Protein AF-A0A0D0DB02-F1 (afdb_monomer_lite)

InterPro domains:
  IPR010686 Oil body-associated protein-like [PF06884] (28-67)
  IPR010686 Oil body-associated protein-like [PTHR31360] (11-66)

pLDDT: mean 86.03, std 9.15, range [61.44, 95.12]

Sequence (73 aa):
MDSETKHQVYREGSTAYNTACAATTSFIPVNRIHQHLCGFHIYAHDHTRHIEAHHFCSHRTPDFHQVDCNARL

Organism: NCBI:txid930991

Structure (mmCIF, N/CA/C/O backbone):
data_AF-A0A0D0DB02-F1
#
_entry.id   AF-A0A0D0DB02-F1
#
loop_
_atom_site.group_PDB
_atom_site.id
_atom_site.type_symbol
_atom_site.label_atom_id
_atom_site.label_alt_id
_atom_site.label_comp_id
_atom_site.label_asym_id
_atom_site.label_entity_id
_atom_site.label_seq_id
_atom_site.pdbx_PDB_ins_code
_atom_site.Cartn_x
_atom_site.Cartn_y
_atom_site.Cartn_z
_atom_site.occupancy
_atom_site.B_iso_or_equiv
_atom_site.auth_seq_id
_atom_site.auth_comp_id
_atom_site.auth_asym_id
_atom_site.auth_atom_id
_atom_site.pdbx_PDB_model_num
ATOM 1 N N . MET A 1 1 ? 36.139 -4.366 11.155 1.00 61.44 1 MET A N 1
ATOM 2 C CA . MET A 1 1 ? 34.995 -3.502 10.794 1.00 61.44 1 MET A CA 1
ATOM 3 C C . MET A 1 1 ? 34.448 -2.907 12.072 1.00 61.44 1 MET A C 1
ATOM 5 O O . MET A 1 1 ? 34.061 -3.676 12.949 1.00 61.44 1 MET A O 1
ATOM 9 N N . ASP A 1 2 ? 34.507 -1.585 12.202 1.00 80.81 2 ASP A N 1
ATOM 10 C CA . ASP A 1 2 ? 34.056 -0.867 13.395 1.00 80.81 2 ASP A CA 1
ATOM 11 C C . ASP A 1 2 ? 32.506 -0.827 13.479 1.00 80.81 2 ASP A C 1
ATOM 13 O O . ASP A 1 2 ? 31.801 -1.149 12.517 1.00 80.81 2 ASP A O 1
ATOM 17 N N . SER A 1 3 ? 31.969 -0.523 14.661 1.00 78.81 3 SER A N 1
ATOM 18 C CA . SER A 1 3 ? 30.528 -0.462 14.944 1.00 78.81 3 SER A CA 1
ATOM 19 C C . SER A 1 3 ? 29.781 0.630 14.176 1.00 78.81 3 SER A C 1
ATOM 21 O O . SER A 1 3 ? 28.620 0.427 13.825 1.00 78.81 3 SER A O 1
ATOM 23 N N . GLU A 1 4 ? 30.430 1.755 13.895 1.00 73.81 4 GLU A N 1
ATOM 24 C CA . GLU A 1 4 ? 29.870 2.882 13.151 1.00 73.81 4 GLU A CA 1
ATOM 25 C C . GLU A 1 4 ? 29.643 2.495 11.686 1.00 73.81 4 GLU A C 1
ATOM 27 O O . GLU A 1 4 ? 28.539 2.653 11.162 1.00 73.81 4 GLU A O 1
ATOM 32 N N . THR A 1 5 ? 30.620 1.805 11.088 1.00 73.19 5 THR A N 1
ATOM 33 C CA . THR A 1 5 ? 30.500 1.206 9.750 1.00 73.19 5 THR A CA 1
ATOM 34 C C . THR A 1 5 ? 29.314 0.233 9.658 1.00 73.19 5 THR A C 1
ATOM 36 O O . THR A 1 5 ? 28.574 0.235 8.675 1.00 73.19 5 THR A O 1
ATOM 39 N N . LYS A 1 6 ? 29.081 -0.599 10.686 1.00 69.31 6 LYS A N 1
ATOM 40 C CA . LYS A 1 6 ? 27.918 -1.512 10.716 1.00 69.31 6 LYS A CA 1
ATOM 41 C C . LYS A 1 6 ? 26.602 -0.740 10.752 1.00 69.31 6 LYS A C 1
ATOM 43 O O . LYS A 1 6 ? 25.648 -1.121 10.081 1.00 69.31 6 LYS A O 1
ATOM 48 N N . HIS A 1 7 ? 26.546 0.332 11.534 1.00 66.31 7 HIS A N 1
ATOM 49 C CA . HIS A 1 7 ? 25.339 1.131 11.702 1.00 66.31 7 HIS A CA 1
ATOM 50 C C . HIS A 1 7 ? 24.997 1.929 10.436 1.00 66.31 7 HIS A C 1
ATOM 52 O O . HIS A 1 7 ? 23.821 2.059 10.098 1.00 66.31 7 HIS A O 1
ATOM 58 N N . GLN A 1 8 ? 26.012 2.387 9.699 1.00 67.19 8 GLN A N 1
ATOM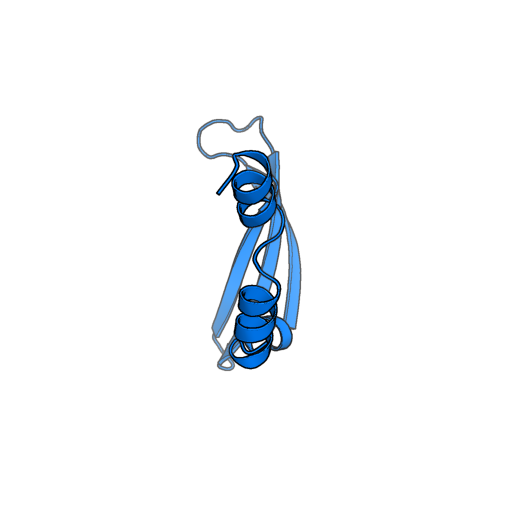 59 C CA . GLN A 1 8 ? 25.837 3.024 8.397 1.00 67.19 8 GLN A CA 1
ATOM 60 C C . GLN A 1 8 ? 25.284 2.043 7.358 1.00 67.19 8 GLN A C 1
ATOM 62 O O . GLN A 1 8 ? 24.305 2.364 6.704 1.00 67.19 8 GLN A O 1
ATOM 67 N N . VAL A 1 9 ? 25.801 0.811 7.283 1.00 66.50 9 VAL A N 1
ATOM 68 C CA . VAL A 1 9 ? 25.278 -0.232 6.372 1.00 66.50 9 VAL A CA 1
ATOM 69 C C . VAL A 1 9 ? 23.813 -0.597 6.662 1.00 66.50 9 VAL A C 1
ATOM 71 O O . VAL A 1 9 ? 23.067 -0.928 5.742 1.00 66.50 9 VAL A O 1
ATOM 74 N N . TYR A 1 10 ? 23.389 -0.546 7.929 1.00 64.38 10 TYR A N 1
ATOM 75 C CA . TYR A 1 10 ? 21.996 -0.801 8.321 1.00 64.38 10 TYR A CA 1
ATOM 76 C C . TYR A 1 10 ? 21.059 0.387 8.062 1.00 64.38 10 TYR A C 1
ATOM 78 O O . TYR A 1 10 ? 19.875 0.180 7.807 1.00 64.38 10 TYR A O 1
ATOM 86 N N . ARG A 1 11 ? 21.561 1.622 8.169 1.00 61.78 11 ARG A N 1
ATOM 87 C CA . ARG A 1 11 ? 20.769 2.854 8.017 1.00 61.78 11 ARG A CA 1
ATOM 88 C C . ARG A 1 11 ? 20.690 3.316 6.562 1.00 61.78 11 ARG A C 1
ATOM 90 O O . ARG A 1 11 ? 19.644 3.764 6.107 1.00 61.78 11 ARG A O 1
ATOM 97 N N . GLU A 1 12 ? 21.793 3.178 5.845 1.00 67.44 12 GLU A N 1
ATOM 98 C CA . GLU A 1 12 ? 21.978 3.499 4.439 1.00 67.44 12 GLU A CA 1
ATOM 99 C C . GLU A 1 12 ? 22.271 2.170 3.742 1.00 67.44 12 GLU A C 1
ATOM 101 O O . GLU A 1 12 ? 23.409 1.697 3.716 1.00 67.44 12 GLU A O 1
ATOM 106 N N . GLY A 1 13 ? 21.224 1.513 3.230 1.00 68.00 13 GLY A N 1
ATOM 107 C CA . GLY A 1 13 ? 21.404 0.304 2.427 1.00 68.00 13 GLY A CA 1
ATOM 108 C C . GLY A 1 13 ? 22.482 0.552 1.368 1.00 68.00 13 GLY A C 1
ATOM 109 O O . GLY A 1 13 ? 22.471 1.598 0.720 1.00 68.00 13 GLY A O 1
ATOM 110 N N . SER A 1 14 ? 23.443 -0.371 1.242 1.00 80.56 14 SER A N 1
ATOM 111 C CA . SER A 1 14 ? 24.625 -0.208 0.381 1.00 80.56 14 SER A CA 1
ATOM 112 C C . SER A 1 14 ? 24.258 0.364 -0.993 1.00 80.56 14 SER A C 1
ATOM 114 O O . SER A 1 14 ? 23.339 -0.130 -1.646 1.00 80.56 14 SER A O 1
ATOM 116 N N . THR A 1 15 ? 25.000 1.361 -1.483 1.00 83.88 1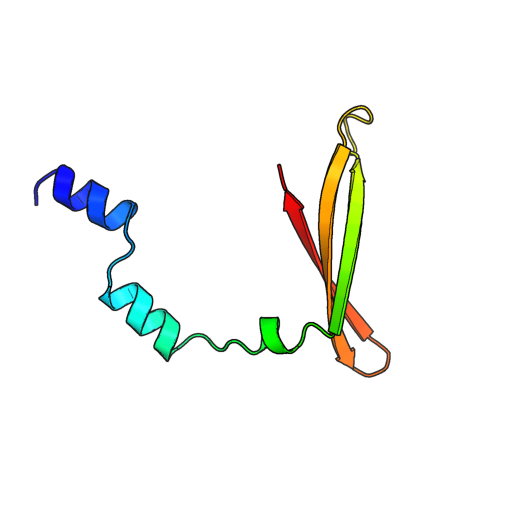5 THR A N 1
ATOM 117 C CA . THR A 1 15 ? 24.800 1.938 -2.825 1.00 83.88 15 THR A CA 1
ATOM 118 C C . THR A 1 15 ? 24.768 0.860 -3.909 1.00 83.88 15 THR A C 1
ATOM 120 O O . THR A 1 15 ? 23.970 0.940 -4.842 1.00 83.88 15 THR A O 1
ATOM 123 N N . ALA A 1 16 ? 25.582 -0.190 -3.757 1.00 84.75 16 ALA A N 1
ATOM 124 C CA . ALA A 1 16 ? 25.576 -1.338 -4.655 1.00 84.75 16 ALA A CA 1
ATOM 125 C C . ALA A 1 16 ? 24.253 -2.120 -4.590 1.00 84.75 16 ALA A C 1
ATOM 127 O O . ALA A 1 16 ? 23.735 -2.511 -5.630 1.00 84.75 16 ALA A O 1
ATOM 128 N N . TYR A 1 17 ? 23.677 -2.298 -3.396 1.00 84.31 17 TYR A N 1
ATOM 129 C CA . TYR A 1 17 ? 22.368 -2.930 -3.209 1.00 84.31 17 TYR A CA 1
ATOM 130 C C . TYR A 1 17 ? 21.247 -2.101 -3.845 1.00 84.31 17 TYR A C 1
ATOM 132 O O . TYR A 1 17 ? 20.479 -2.633 -4.639 1.00 84.31 17 TYR A O 1
ATOM 140 N N . ASN A 1 18 ? 21.199 -0.791 -3.585 1.00 85.38 18 ASN A N 1
ATOM 141 C CA . ASN A 1 18 ? 20.181 0.084 -4.178 1.00 85.38 18 ASN A CA 1
ATOM 142 C C . ASN A 1 18 ? 20.292 0.133 -5.708 1.00 85.38 18 ASN A C 1
ATOM 144 O O . ASN A 1 18 ? 19.278 0.082 -6.399 1.00 85.38 18 ASN A O 1
ATOM 148 N N . THR A 1 19 ? 21.517 0.168 -6.243 1.00 86.81 19 THR A N 1
ATOM 149 C CA . THR A 1 19 ? 21.769 0.133 -7.693 1.00 86.81 19 THR A CA 1
ATOM 150 C C . THR A 1 19 ? 21.360 -1.208 -8.297 1.00 86.81 19 THR A C 1
ATOM 152 O O . THR A 1 19 ? 20.704 -1.237 -9.335 1.00 86.81 19 THR A O 1
ATOM 155 N N . ALA A 1 20 ? 21.695 -2.323 -7.639 1.00 87.69 20 ALA A N 1
ATOM 156 C CA . ALA A 1 20 ? 21.287 -3.654 -8.075 1.00 87.69 20 ALA A CA 1
ATOM 157 C C . ALA A 1 20 ? 19.761 -3.811 -8.048 1.00 87.69 20 ALA A C 1
ATOM 159 O O . ALA A 1 20 ? 19.185 -4.320 -9.007 1.00 87.69 20 ALA A O 1
ATOM 160 N N . CYS A 1 21 ? 19.089 -3.325 -7.000 1.00 84.94 21 CYS A N 1
ATOM 161 C CA . CYS A 1 21 ? 17.632 -3.281 -6.943 1.00 84.94 21 CYS A CA 1
ATOM 162 C C . CYS A 1 21 ? 17.068 -2.426 -8.076 1.00 84.94 21 CYS A C 1
ATOM 164 O O . CYS A 1 21 ? 16.261 -2.933 -8.836 1.00 84.94 21 CYS A O 1
ATOM 166 N N . ALA A 1 22 ? 17.533 -1.191 -8.269 1.00 83.69 22 ALA A N 1
ATOM 167 C CA . ALA A 1 22 ? 17.046 -0.325 -9.345 1.00 83.69 22 ALA A CA 1
ATOM 168 C C . ALA A 1 22 ? 17.248 -0.933 -10.748 1.00 83.69 22 ALA A C 1
ATOM 170 O O . ALA A 1 22 ? 16.421 -0.729 -11.633 1.00 83.69 22 ALA A O 1
ATOM 171 N N . ALA A 1 23 ? 18.324 -1.698 -10.949 1.00 88.00 23 ALA A N 1
ATOM 172 C CA . ALA A 1 23 ? 18.596 -2.389 -12.206 1.00 88.00 23 ALA A CA 1
ATOM 173 C C . ALA A 1 23 ? 17.740 -3.653 -12.420 1.00 88.00 23 ALA A C 1
ATOM 175 O O . ALA A 1 23 ? 17.598 -4.095 -13.558 1.00 88.00 23 ALA A O 1
ATOM 176 N N . THR A 1 24 ? 17.194 -4.259 -11.357 1.00 87.31 24 THR A N 1
ATOM 177 C CA . THR A 1 24 ? 16.518 -5.573 -11.421 1.00 87.31 24 THR A CA 1
ATOM 178 C C . THR A 1 24 ? 15.035 -5.538 -11.063 1.00 87.31 24 THR A C 1
ATOM 180 O O . THR A 1 24 ? 14.283 -6.406 -11.508 1.00 87.31 24 THR A O 1
ATOM 183 N N . THR A 1 25 ? 14.576 -4.558 -10.286 1.00 86.44 25 THR A N 1
ATOM 184 C CA . THR A 1 25 ? 13.174 -4.433 -9.894 1.00 86.44 25 THR A CA 1
ATOM 185 C C . THR A 1 25 ? 12.415 -3.605 -10.925 1.00 86.44 25 THR A C 1
ATOM 187 O O . THR A 1 25 ? 12.785 -2.493 -11.289 1.00 86.44 25 THR A O 1
ATOM 190 N N . SER A 1 26 ? 11.317 -4.160 -11.433 1.00 85.38 26 SER A N 1
ATOM 191 C CA . SER A 1 26 ? 10.446 -3.438 -12.359 1.00 85.38 26 SER A CA 1
ATOM 192 C C . SER A 1 26 ? 9.453 -2.555 -11.598 1.00 85.38 26 SER A C 1
ATOM 194 O O . SER A 1 26 ? 8.830 -3.020 -10.643 1.00 85.38 26 SER A O 1
ATOM 196 N N . PHE A 1 27 ? 9.177 -1.351 -12.102 1.00 85.31 27 PHE A N 1
ATOM 197 C CA . PHE A 1 27 ? 8.093 -0.485 -11.607 1.00 85.31 27 PHE A CA 1
ATOM 198 C C . PHE A 1 27 ? 6.697 -0.883 -12.124 1.00 85.31 27 PHE A C 1
ATOM 200 O O . PHE A 1 27 ? 5.737 -0.127 -11.990 1.00 85.31 27 PHE A O 1
ATOM 207 N N . ILE A 1 28 ? 6.558 -2.079 -12.710 1.00 86.25 28 ILE A N 1
ATOM 208 C CA . ILE A 1 28 ? 5.296 -2.586 -13.269 1.00 86.25 28 ILE A CA 1
ATOM 209 C C . ILE A 1 28 ? 4.132 -2.525 -12.263 1.00 86.25 28 ILE A C 1
ATOM 211 O O . ILE A 1 28 ? 3.056 -2.094 -12.676 1.00 86.25 28 ILE A O 1
ATOM 215 N N . PRO A 1 29 ? 4.285 -2.912 -10.978 1.00 84.81 29 PRO A N 1
ATOM 216 C CA . PRO A 1 29 ? 3.176 -2.853 -10.024 1.00 84.81 29 PRO A CA 1
ATOM 217 C C . PRO A 1 29 ? 2.661 -1.426 -9.815 1.00 84.81 29 PRO A C 1
ATOM 219 O O . PRO A 1 29 ? 1.457 -1.200 -9.863 1.00 84.81 29 PRO A O 1
ATOM 222 N N . VAL A 1 30 ? 3.576 -0.461 -9.673 1.00 87.62 30 VAL A N 1
ATOM 223 C CA . VAL A 1 30 ? 3.245 0.957 -9.470 1.00 87.62 30 VAL A CA 1
ATOM 224 C C . VAL A 1 30 ? 2.564 1.536 -10.708 1.00 87.62 30 VAL A C 1
ATOM 226 O O . VAL A 1 30 ? 1.516 2.164 -10.607 1.00 87.62 30 VAL A O 1
ATOM 229 N N . ASN A 1 31 ? 3.104 1.250 -11.892 1.00 89.56 31 ASN A N 1
ATOM 230 C CA . ASN A 1 31 ? 2.567 1.759 -13.155 1.00 89.56 31 ASN A CA 1
ATOM 231 C C . ASN A 1 31 ? 1.200 1.159 -13.529 1.00 89.56 31 ASN A C 1
ATOM 233 O O . ASN A 1 31 ? 0.547 1.657 -14.440 1.00 89.56 31 ASN A O 1
ATOM 237 N N . ARG A 1 32 ? 0.769 0.079 -12.865 1.00 90.31 32 ARG A N 1
ATOM 238 C CA . ARG A 1 32 ? -0.543 -0.558 -13.068 1.00 90.31 32 ARG A CA 1
ATOM 239 C C . ARG A 1 32 ? -1.602 -0.095 -12.073 1.00 90.31 32 ARG A C 1
ATOM 241 O O . ARG A 1 32 ? -2.704 -0.644 -12.080 1.00 90.31 32 ARG A O 1
ATOM 248 N N . ILE A 1 33 ? -1.306 0.876 -11.217 1.00 92.12 33 ILE A N 1
ATOM 249 C CA . ILE A 1 33 ? -2.314 1.474 -10.343 1.00 92.12 33 ILE A CA 1
ATOM 250 C C . ILE A 1 33 ? -3.206 2.371 -11.205 1.00 92.12 33 ILE A C 1
ATOM 252 O O . ILE A 1 33 ? -2.739 3.340 -11.794 1.00 92.12 33 ILE A O 1
ATOM 256 N N . HIS A 1 34 ? -4.490 2.034 -11.282 1.00 91.62 34 HIS A N 1
ATOM 257 C CA . HIS A 1 34 ? -5.485 2.781 -12.059 1.00 91.62 34 HIS A CA 1
ATOM 258 C C . HIS A 1 34 ? -6.366 3.663 -11.172 1.00 91.62 34 HIS A C 1
ATOM 260 O O . HIS A 1 34 ? -6.966 4.621 -11.6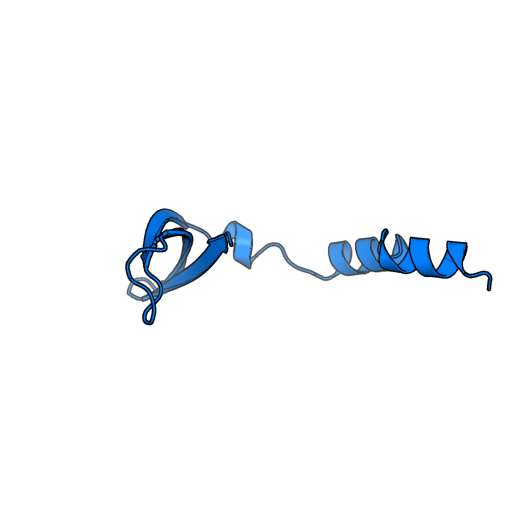52 1.00 91.62 34 HIS A O 1
ATOM 266 N N . GLN A 1 35 ? -6.454 3.348 -9.879 1.00 91.62 35 GLN A N 1
ATOM 267 C CA . GLN A 1 35 ? -7.265 4.102 -8.935 1.00 91.62 35 GLN A CA 1
ATOM 268 C C . GLN A 1 35 ? -6.642 4.072 -7.538 1.00 91.62 35 GLN A C 1
ATOM 270 O O . GLN A 1 35 ? -6.089 3.058 -7.107 1.00 91.62 35 GLN A O 1
ATOM 275 N N . HIS A 1 36 ? -6.765 5.193 -6.830 1.00 93.69 36 HIS A N 1
ATOM 276 C CA . HIS A 1 36 ? -6.396 5.346 -5.427 1.00 93.69 36 HIS A CA 1
ATOM 277 C C . HIS A 1 36 ? -7.631 5.767 -4.635 1.00 93.69 36 HIS A C 1
ATOM 279 O O . HIS A 1 36 ? -8.316 6.716 -5.011 1.00 93.69 36 HIS A O 1
ATOM 285 N N . LEU A 1 37 ? -7.926 5.035 -3.564 1.00 91.75 37 LEU A N 1
ATOM 286 C CA . LEU A 1 37 ? -9.025 5.322 -2.647 1.00 91.75 37 LEU A CA 1
ATOM 287 C C . LEU A 1 37 ? -8.458 5.441 -1.233 1.00 91.75 37 LEU A C 1
ATOM 289 O O . LEU A 1 37 ? -7.649 4.614 -0.813 1.00 91.75 37 LEU A O 1
ATOM 293 N N . CYS A 1 38 ? -8.888 6.450 -0.485 1.00 93.44 38 CYS A N 1
ATOM 294 C CA . CYS A 1 38 ? -8.542 6.611 0.923 1.00 93.44 38 CYS A CA 1
ATOM 295 C C . CYS A 1 38 ? -9.785 6.456 1.803 1.00 93.44 38 CYS A C 1
ATOM 297 O O . CYS A 1 38 ? -10.898 6.801 1.406 1.00 93.44 38 CYS A O 1
ATOM 299 N N . GLY A 1 39 ? -9.589 5.909 2.998 1.00 92.00 39 GLY A N 1
ATOM 300 C CA . GLY A 1 39 ? -10.649 5.728 3.979 1.00 92.00 39 GLY A CA 1
ATOM 301 C C . GLY A 1 39 ? -10.090 5.436 5.363 1.00 92.00 39 GLY A C 1
ATOM 302 O O . GLY A 1 39 ? -8.880 5.323 5.546 1.00 92.00 39 GLY A O 1
ATOM 303 N N . PHE A 1 40 ? -10.984 5.305 6.338 1.00 94.00 40 PHE A N 1
ATOM 304 C CA . PHE A 1 40 ? -10.621 4.930 7.700 1.00 94.00 40 PHE A CA 1
ATOM 305 C C . PHE A 1 40 ? -11.072 3.506 7.988 1.00 94.00 40 PHE A C 1
ATOM 307 O O . PHE A 1 40 ? -12.234 3.159 7.773 1.00 94.00 40 PHE A O 1
ATOM 314 N N . HIS A 1 41 ? -10.150 2.688 8.484 1.00 92.12 41 HIS A N 1
ATOM 315 C CA . HIS A 1 41 ? -10.449 1.374 9.032 1.00 92.12 41 HIS A CA 1
ATOM 316 C C . HIS A 1 41 ? -10.463 1.434 10.550 1.00 92.12 41 HIS A C 1
ATOM 318 O O . HIS A 1 41 ? -9.806 2.268 11.171 1.00 92.12 41 HIS A O 1
ATOM 324 N N . ILE A 1 42 ? -11.213 0.516 11.139 1.00 94.50 42 ILE A N 1
ATOM 325 C CA . ILE A 1 42 ? -11.342 0.378 12.580 1.00 94.50 42 ILE A CA 1
ATOM 326 C C . ILE A 1 42 ? -10.692 -0.945 12.979 1.00 94.50 42 ILE A C 1
ATOM 328 O O . ILE A 1 42 ? -10.861 -1.954 12.288 1.00 94.50 42 ILE A O 1
ATOM 332 N N . TYR A 1 43 ? -9.939 -0.959 14.079 1.00 92.06 43 TYR A N 1
ATOM 333 C CA . TYR A 1 43 ? -9.417 -2.216 14.610 1.00 92.06 43 TYR A CA 1
ATOM 334 C C . TYR A 1 43 ? -10.557 -3.121 15.067 1.00 92.06 43 TYR A C 1
ATOM 336 O O . TYR A 1 43 ? -11.409 -2.708 15.842 1.00 92.06 43 TYR A O 1
ATOM 344 N N . ALA A 1 44 ? -10.515 -4.396 14.676 1.00 92.94 44 ALA A N 1
ATOM 345 C CA . ALA A 1 44 ? -11.561 -5.358 15.030 1.00 92.94 44 ALA A CA 1
ATOM 346 C C . ALA A 1 44 ? -11.733 -5.574 16.548 1.00 92.94 44 ALA A C 1
ATOM 348 O O . ALA A 1 44 ? -12.804 -5.971 16.989 1.00 92.94 44 ALA A O 1
ATOM 349 N N . HIS A 1 45 ? -10.684 -5.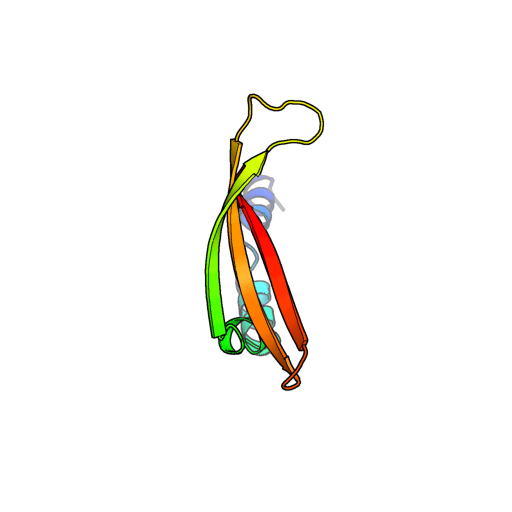345 17.346 1.00 94.31 45 HIS A N 1
ATOM 350 C CA . HIS A 1 45 ? -10.717 -5.516 18.804 1.00 94.31 45 HIS A CA 1
ATOM 351 C C . HIS A 1 45 ? -10.927 -4.203 19.574 1.00 94.31 45 HIS A C 1
ATOM 353 O O . HIS A 1 45 ? -11.178 -4.247 20.775 1.00 94.31 45 HIS A O 1
ATOM 359 N N . ASP A 1 46 ? -10.804 -3.048 18.914 1.00 93.88 46 ASP A N 1
ATOM 360 C CA . ASP A 1 46 ? -10.943 -1.733 19.541 1.00 93.88 46 ASP A CA 1
ATOM 361 C C . ASP A 1 46 ? -11.533 -0.735 18.545 1.00 93.88 46 ASP A C 1
ATOM 363 O O . ASP A 1 46 ? -10.845 -0.207 17.667 1.00 93.88 46 ASP A O 1
ATOM 367 N N . HIS A 1 47 ? -12.829 -0.460 18.710 1.00 94.00 47 HIS A N 1
ATOM 368 C CA . HIS A 1 47 ? -13.564 0.387 17.781 1.00 94.00 47 HIS A CA 1
ATOM 369 C C . HIS A 1 47 ? -13.314 1.889 17.958 1.00 94.00 47 HIS A C 1
ATOM 371 O O . HIS A 1 47 ? -13.812 2.687 17.170 1.00 94.00 47 HIS A O 1
ATOM 377 N N . THR A 1 48 ? -12.550 2.287 18.977 1.00 95.12 48 THR A N 1
ATOM 378 C CA . THR A 1 48 ? -12.208 3.696 19.218 1.00 95.12 48 THR A CA 1
ATOM 379 C C . THR A 1 48 ? -10.988 4.146 18.417 1.00 95.12 48 THR A C 1
ATOM 381 O O . THR A 1 48 ? -10.728 5.343 18.285 1.00 95.12 48 THR A O 1
ATOM 384 N N . ARG A 1 49 ? -10.237 3.191 17.857 1.00 93.31 49 ARG A N 1
ATOM 385 C CA . ARG A 1 49 ? -9.010 3.439 17.105 1.00 93.31 49 ARG A CA 1
ATOM 386 C C . ARG A 1 49 ? -9.272 3.363 15.607 1.00 93.31 49 ARG A C 1
ATOM 388 O O . ARG A 1 49 ? -9.491 2.284 15.055 1.00 93.31 49 ARG A O 1
ATOM 395 N N . HIS A 1 50 ? -9.189 4.518 14.956 1.00 93.25 50 HIS A N 1
ATOM 396 C CA . HIS A 1 50 ? -9.268 4.649 13.505 1.00 93.25 50 HIS A CA 1
ATOM 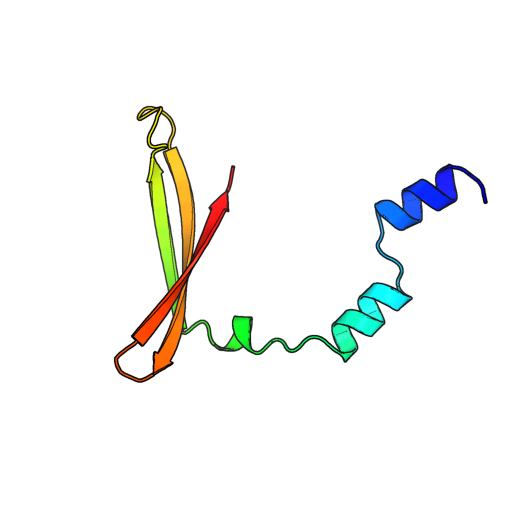397 C C . HIS A 1 50 ? -7.864 4.737 12.903 1.00 93.25 50 HIS A C 1
ATOM 399 O O . HIS A 1 50 ? -7.022 5.477 13.410 1.00 93.25 50 HIS A O 1
ATOM 405 N N . ILE A 1 51 ? -7.626 4.008 11.815 1.00 93.31 51 ILE A N 1
ATOM 406 C CA . ILE A 1 51 ? -6.387 4.077 11.032 1.00 93.31 51 ILE A CA 1
ATOM 407 C C . ILE A 1 51 ? -6.707 4.526 9.614 1.00 93.31 51 ILE A C 1
ATOM 409 O O . ILE A 1 51 ? -7.683 4.069 9.015 1.00 93.31 51 ILE A O 1
ATOM 413 N N . GLU A 1 52 ? -5.891 5.426 9.080 1.00 94.81 52 GLU A N 1
ATOM 414 C CA . GLU A 1 52 ? -5.988 5.828 7.682 1.00 94.81 52 GLU A CA 1
ATOM 415 C C . GLU A 1 52 ? -5.459 4.693 6.798 1.00 94.81 52 GLU A C 1
ATOM 417 O O . GLU A 1 52 ? -4.337 4.206 6.975 1.00 94.81 52 GLU A O 1
ATOM 422 N N . ALA A 1 53 ? -6.288 4.257 5.853 1.00 94.44 53 ALA A N 1
ATOM 423 C CA . ALA A 1 53 ? -5.976 3.209 4.899 1.00 94.44 53 ALA A CA 1
ATOM 424 C C . ALA A 1 53 ? -6.009 3.764 3.472 1.00 94.44 53 ALA A C 1
ATOM 426 O O . ALA A 1 53 ? -7.001 4.344 3.019 1.00 94.44 53 ALA A O 1
ATOM 427 N N . HIS A 1 54 ? -4.919 3.533 2.747 1.00 94.44 54 HIS A N 1
ATOM 428 C CA . HIS A 1 54 ? -4.791 3.824 1.328 1.00 94.44 54 HIS A CA 1
ATOM 429 C C . HIS A 1 54 ? -4.926 2.529 0.528 1.00 94.44 54 HIS A C 1
ATOM 431 O O . HIS A 1 54 ? -4.177 1.576 0.734 1.00 94.44 54 HIS A O 1
ATOM 437 N N . HIS A 1 55 ? -5.865 2.516 -0.407 1.00 93.19 55 HIS A N 1
ATOM 438 C CA . HIS A 1 55 ? -6.166 1.390 -1.276 1.00 93.19 55 HIS A CA 1
ATOM 439 C C . HIS A 1 55 ? -5.727 1.720 -2.698 1.00 93.19 55 HIS A C 1
ATOM 441 O O . HIS A 1 55 ? -6.219 2.679 -3.300 1.00 93.19 55 HIS A O 1
ATOM 447 N N . PHE A 1 56 ? -4.812 0.924 -3.240 1.00 94.38 56 PHE A N 1
ATOM 448 C CA . PHE A 1 56 ? -4.307 1.077 -4.599 1.00 94.38 56 PHE A CA 1
ATOM 449 C C . PHE A 1 56 ? -4.852 -0.052 -5.461 1.00 94.38 56 PHE A C 1
ATOM 451 O O . PHE A 1 56 ? -4.565 -1.227 -5.238 1.00 94.38 56 PHE A O 1
ATOM 458 N N . CYS A 1 57 ? -5.677 0.312 -6.432 1.00 93.44 57 CYS A N 1
ATOM 459 C CA . CYS A 1 57 ? -6.375 -0.630 -7.284 1.00 93.44 57 CYS A CA 1
ATOM 460 C C . CYS A 1 57 ? -5.633 -0.796 -8.612 1.00 93.44 57 CYS A C 1
ATOM 462 O O . CYS A 1 57 ? -5.345 0.182 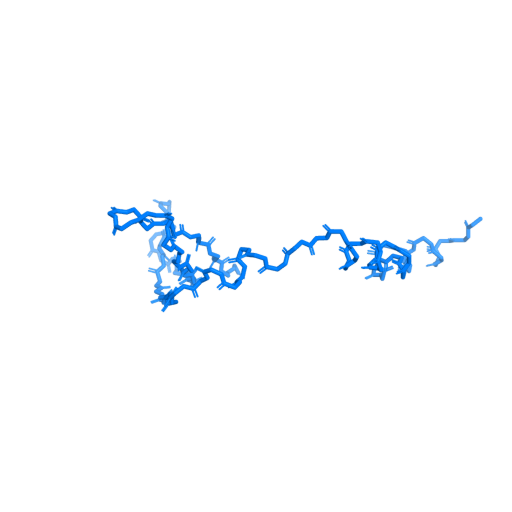-9.308 1.00 93.44 57 CYS A O 1
ATOM 464 N N . SER A 1 58 ? -5.353 -2.045 -8.973 1.00 92.94 58 SER A N 1
ATOM 465 C CA . SER A 1 58 ? -4.799 -2.433 -10.264 1.00 92.94 58 SER A CA 1
ATOM 466 C C . SER A 1 58 ? -5.768 -3.347 -11.005 1.00 92.94 58 SER A C 1
ATOM 468 O O . SER A 1 58 ? -6.296 -4.320 -10.463 1.00 92.94 58 SER A O 1
ATOM 470 N N . HIS A 1 59 ? -6.006 -3.032 -12.274 1.00 91.00 59 HIS A N 1
ATOM 471 C CA . HIS A 1 59 ? -6.863 -3.829 -13.140 1.00 91.00 59 HIS A CA 1
ATOM 472 C C . HIS A 1 59 ? -6.051 -4.987 -13.720 1.00 91.00 59 HIS A C 1
ATOM 474 O O . HIS A 1 59 ? -5.127 -4.776 -14.507 1.00 91.00 59 HIS A O 1
ATOM 480 N N . ARG A 1 60 ? -6.326 -6.218 -13.275 1.00 87.81 60 ARG A N 1
ATOM 481 C CA . ARG A 1 60 ? -5.602 -7.412 -13.750 1.00 87.81 60 ARG A CA 1
ATOM 482 C C . ARG A 1 60 ? -6.250 -7.988 -15.006 1.00 87.81 60 ARG A C 1
ATOM 484 O O . ARG A 1 60 ? -5.539 -8.398 -15.918 1.00 87.81 60 ARG A O 1
ATOM 491 N N . THR A 1 61 ? -7.578 -8.002 -15.036 1.00 90.38 61 THR A N 1
ATOM 492 C CA . THR A 1 61 ? -8.438 -8.388 -16.166 1.00 90.38 61 THR A CA 1
ATOM 493 C C . THR A 1 61 ? -9.699 -7.525 -16.125 1.00 90.38 61 THR A C 1
ATOM 495 O O . THR A 1 61 ? -10.031 -7.089 -15.027 1.00 90.38 61 THR A O 1
ATOM 498 N N . PRO A 1 62 ? -10.445 -7.338 -17.235 1.00 87.38 62 PRO A N 1
ATOM 499 C CA . PRO A 1 62 ? -11.666 -6.518 -17.301 1.00 87.38 62 PRO A CA 1
ATOM 500 C C . PRO A 1 62 ? -12.604 -6.625 -16.089 1.00 87.38 62 PRO A C 1
ATOM 502 O O . PRO A 1 62 ? -13.051 -5.604 -15.569 1.00 87.38 62 PRO A O 1
ATOM 505 N N . ASP A 1 63 ? -12.773 -7.834 -15.561 1.00 93.12 63 ASP A N 1
ATOM 506 C CA . ASP A 1 63 ? -13.716 -8.115 -14.476 1.00 93.12 63 ASP A CA 1
ATOM 507 C C . ASP A 1 63 ? -13.054 -8.281 -13.093 1.00 93.12 63 ASP A C 1
ATOM 509 O O . ASP A 1 63 ? -13.733 -8.576 -12.113 1.00 93.12 63 ASP A O 1
ATOM 513 N N . PHE A 1 64 ? -11.729 -8.103 -12.983 1.00 91.56 64 PHE A N 1
ATOM 514 C CA . PHE A 1 64 ? -10.987 -8.304 -11.734 1.00 91.56 64 PHE A CA 1
ATOM 515 C C . PHE A 1 64 ? -10.046 -7.142 -11.410 1.00 91.56 64 PHE A C 1
ATOM 517 O O . PHE A 1 64 ? -9.040 -6.880 -12.083 1.00 91.56 64 PHE A O 1
ATOM 524 N N . HIS A 1 65 ? -10.364 -6.494 -10.296 1.00 90.56 65 HIS A N 1
ATOM 525 C CA . HIS A 1 65 ? -9.585 -5.428 -9.695 1.00 90.56 65 HIS A CA 1
ATOM 526 C C . HIS A 1 65 ? -8.888 -5.973 -8.450 1.00 90.56 65 HIS A C 1
ATOM 528 O O . HIS A 1 65 ? -9.544 -6.380 -7.492 1.00 90.56 65 HIS A O 1
ATOM 534 N N . GLN A 1 66 ? -7.557 -5.986 -8.463 1.00 91.12 66 GLN A N 1
ATOM 535 C CA . GLN A 1 66 ? -6.775 -6.280 -7.270 1.00 91.12 66 GLN A CA 1
ATOM 536 C C . GLN A 1 66 ? -6.548 -4.979 -6.507 1.00 91.12 66 GLN A C 1
ATOM 538 O O . GLN A 1 66 ? -6.066 -4.005 -7.085 1.00 91.12 66 GLN A O 1
ATOM 543 N N . VAL A 1 67 ? -6.855 -4.984 -5.212 1.00 90.88 67 VAL A N 1
ATOM 544 C CA . VAL A 1 67 ? -6.711 -3.815 -4.344 1.00 90.88 67 VAL A CA 1
ATOM 545 C C . VAL A 1 67 ? -5.699 -4.120 -3.247 1.00 90.88 67 VAL A C 1
ATOM 547 O O . VAL A 1 67 ? -5.944 -4.976 -2.400 1.00 90.88 67 VAL A O 1
ATOM 550 N N . ASP A 1 68 ? -4.579 -3.402 -3.260 1.00 90.12 68 ASP A N 1
ATOM 551 C CA . ASP A 1 68 ? -3.547 -3.502 -2.232 1.00 90.12 68 ASP A CA 1
ATOM 552 C C . ASP A 1 68 ? -3.792 -2.424 -1.162 1.00 90.12 68 ASP A C 1
ATOM 554 O O . ASP A 1 68 ? -4.001 -1.250 -1.483 1.00 90.12 68 ASP A O 1
ATOM 558 N N . CYS A 1 69 ? -3.789 -2.822 0.114 1.00 89.12 69 CYS A N 1
ATOM 559 C CA . CYS A 1 69 ? -4.044 -1.937 1.252 1.00 89.12 69 CYS A CA 1
ATOM 560 C C . CYS A 1 69 ? -2.738 -1.563 1.959 1.00 89.12 69 CYS A C 1
ATOM 562 O O . CYS A 1 69 ? -1.972 -2.434 2.371 1.00 89.12 69 CYS A O 1
ATOM 564 N N . ASN A 1 70 ? -2.517 -0.263 2.139 1.00 91.00 70 ASN A N 1
ATOM 565 C CA . ASN A 1 70 ? -1.472 0.289 2.987 1.00 91.00 70 ASN A CA 1
ATOM 566 C C . ASN A 1 70 ? -2.128 1.075 4.127 1.00 91.00 70 ASN A C 1
ATOM 568 O O . ASN A 1 70 ? -2.732 2.123 3.894 1.00 91.00 70 ASN A O 1
ATOM 572 N N . ALA A 1 71 ? -2.019 0.556 5.348 1.00 86.06 71 ALA A N 1
ATOM 573 C CA . ALA A 1 71 ? -2.520 1.211 6.546 1.00 86.06 71 ALA A CA 1
ATOM 574 C C . ALA A 1 71 ? -1.378 1.924 7.274 1.00 86.06 71 ALA A C 1
ATOM 576 O O . ALA A 1 71 ? -0.356 1.310 7.592 1.00 86.06 71 ALA A O 1
ATOM 577 N N . ARG A 1 72 ? -1.568 3.212 7.562 1.00 78.00 72 ARG A N 1
ATOM 578 C CA . ARG A 1 72 ? -0.604 4.004 8.325 1.00 78.00 72 ARG A CA 1
ATOM 579 C C . ARG A 1 72 ? -0.920 3.889 9.818 1.00 78.00 72 ARG A C 1
ATOM 581 O O . ARG A 1 72 ? -2.014 4.260 10.241 1.00 78.00 72 ARG A O 1
ATOM 588 N N . LEU A 1 73 ? 0.030 3.334 10.574 1.00 73.38 73 LEU A N 1
ATOM 589 C CA . LEU A 1 73 ? -0.040 3.141 12.028 1.00 73.38 73 LEU A CA 1
ATOM 590 C C . LEU A 1 73 ? 0.456 4.360 12.807 1.00 73.38 73 LEU A C 1
ATOM 592 O O . LEU A 1 73 ? 1.387 5.034 12.305 1.00 73.38 73 LEU A O 1
#

Secondary structure (DSSP, 8-state):
--HHHHHHHHHS--HHHHHHHHHH--SHHHHTEEEEEEEEEEETTEEEEEEEEEEEEEEEETTEEEEEEEEE-

Foldseek 3Di:
DDPVVVVCCVVPVDPVVVVVCVVPPDCVVVVQFPDKDWDWDADPVGRVDIWIKIWTWGPPDPVDIDIDIDTDD

Radius of gyration: 18.71 Å; chains: 1; bounding box: 49×15×37 Å